Protein AF-A0A210PDI9-F1 (afdb_monomer)

Solvent-accessible surface area (backbone atoms only — not comparable to full-atom values): 5973 Å² total; per-residue (Å²): 138,82,83,81,75,75,58,56,94,81,50,41,69,41,80,42,76,39,90,83,29,73,55,90,47,100,83,52,78,29,67,72,80,76,40,91,59,52,62,67,58,44,48,72,35,84,68,38,51,48,88,56,40,50,57,52,49,49,55,50,49,55,52,28,60,78,50,57,33,83,77,65,43,58,44,33,33,54,50,91,55,56,78,76,59,68,72,50,90,68,87,68,87,62,74

Foldseek 3Di:
DDDDDPDCVVWPKDKDFDLPAAPPDPPDGRPVVPDVCSVVVQCVDPPNVDECQVVLVVVLVVVCVVLVNPHCGMWMDTPVVPSHGHTDNPDSPRD

Sequence (95 aa):
MAAFLPPEKIAARKTWRNPWKRSYSKHRKAYWEVYDDLCDKVKTKSPYNTGRRLLDLMDTHVFDFMTGNLDRHHYETFKDFGNDTFHLHLDNGRS

Mean predicted aligned error: 2.9 Å

InterPro domains:
  IPR009581 FAM20, C-terminal [PF06702] (1-95)
  IPR024869 FAM20 [PTHR12450] (1-95)

Nearest PDB structures (foldseek):
  5yh0-assembly1_C  TM=9.970E-01  e=1.252E-11  Danio rerio
  5yh0-assembly1_K  TM=9.933E-01  e=1.098E-11  Danio rerio
  5yh2-assembly1_D  TM=9.949E-01  e=1.739E-11  Danio rerio
  5yh2-assembly1_C  TM=9.961E-01  e=2.262E-11  Danio rerio
  5yh0-assembly1_I  TM=9.930E-01  e=2.942E-11  Danio rerio

Secondary structure (DSSP, 8-state):
--PPPPPTTTS-EEEEE-TT-----SSPPPGGGT-TTHHHHHHHSTTTTSTTHHHHHHHHHHHHHHHT-----EEEEESTTTTSS--B----TT-

Radius of gyration: 14.44 Å; Cα contacts (8 Å, |Δi|>4): 101; chains: 1; bounding box: 35×25×39 Å

pLDDT: mean 96.18, std 2.76, range [81.12, 98.31]

Structure (mmCIF, N/CA/C/O backbone):
data_AF-A0A210PDI9-F1
#
_entry.id   AF-A0A210PDI9-F1
#
loop_
_atom_site.group_PDB
_atom_site.id
_atom_site.type_symbol
_atom_site.label_atom_id
_atom_site.label_alt_id
_atom_site.label_comp_id
_atom_site.label_asym_id
_atom_site.label_entity_id
_atom_site.label_seq_id
_atom_site.pdbx_PDB_ins_code
_atom_site.Cartn_x
_atom_site.Cartn_y
_atom_site.Cartn_z
_atom_site.occupancy
_atom_site.B_iso_or_equiv
_atom_site.auth_seq_id
_atom_site.auth_comp_id
_atom_site.auth_asym_id
_atom_site.auth_atom_id
_atom_site.pdbx_PDB_model_num
ATOM 1 N N . MET A 1 1 ? -19.090 -15.564 1.736 1.00 81.12 1 MET A N 1
ATOM 2 C CA . MET A 1 1 ? -19.634 -14.499 2.608 1.00 81.12 1 MET A CA 1
ATOM 3 C C . MET A 1 1 ? -18.458 -13.884 3.350 1.00 81.12 1 MET A C 1
ATOM 5 O O . MET A 1 1 ? -17.643 -14.650 3.845 1.00 81.12 1 MET A O 1
ATOM 9 N N . ALA A 1 2 ? -18.316 -12.558 3.354 1.00 92.75 2 ALA A N 1
ATOM 10 C CA . ALA A 1 2 ? -17.243 -11.867 4.075 1.00 92.75 2 ALA A CA 1
ATOM 11 C C . ALA A 1 2 ? -17.820 -11.212 5.336 1.00 92.75 2 ALA A C 1
ATOM 13 O O . ALA A 1 2 ? -18.923 -10.667 5.289 1.00 92.75 2 ALA A O 1
ATOM 14 N N . ALA A 1 3 ? -17.096 -11.285 6.452 1.00 96.69 3 ALA A N 1
ATOM 15 C CA . ALA A 1 3 ? -17.477 -10.586 7.673 1.00 96.69 3 ALA A CA 1
ATOM 16 C C . ALA A 1 3 ? -17.227 -9.078 7.526 1.00 96.69 3 ALA A C 1
ATOM 18 O O . ALA A 1 3 ? -16.269 -8.660 6.872 1.00 96.69 3 ALA A O 1
ATOM 19 N N . PHE A 1 4 ? -18.077 -8.264 8.150 1.00 96.38 4 PHE A N 1
ATOM 20 C CA . PHE A 1 4 ? -17.883 -6.819 8.186 1.00 96.38 4 PHE A CA 1
ATOM 21 C C . PHE A 1 4 ? -16.816 -6.441 9.215 1.00 96.38 4 PHE A C 1
ATOM 23 O O . PHE A 1 4 ? -16.814 -6.945 10.339 1.00 96.38 4 PHE A O 1
ATOM 30 N N . LEU A 1 5 ? -15.941 -5.508 8.838 1.00 96.88 5 LEU A N 1
ATOM 31 C CA . LEU A 1 5 ? -15.123 -4.778 9.802 1.00 96.88 5 LEU A CA 1
ATOM 32 C C . LEU A 1 5 ? -16.006 -3.853 10.659 1.00 96.88 5 LEU A C 1
ATOM 34 O O . LEU A 1 5 ? -17.123 -3.518 10.244 1.00 96.88 5 LEU A O 1
ATOM 38 N N . PRO A 1 6 ? -15.518 -3.400 11.830 1.00 96.69 6 PRO A N 1
ATOM 39 C CA . PRO A 1 6 ? -16.249 -2.440 12.643 1.00 96.69 6 PRO A CA 1
ATOM 40 C C . PRO A 1 6 ? -16.610 -1.167 11.853 1.00 96.69 6 PRO A C 1
ATOM 42 O O . PRO A 1 6 ? -15.854 -0.758 10.964 1.00 9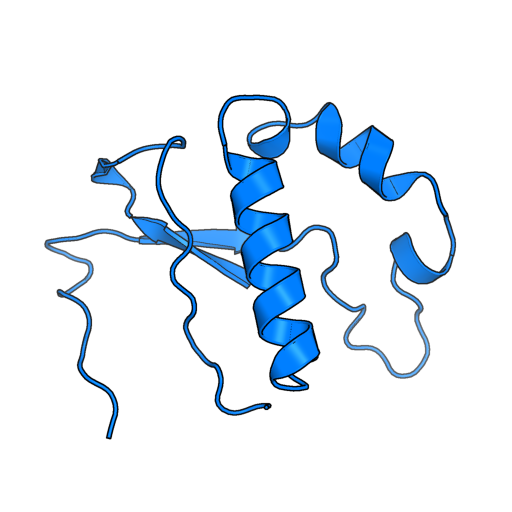6.69 6 PRO A O 1
ATOM 45 N N . PRO A 1 7 ? -17.738 -0.506 12.176 1.00 96.31 7 PRO A N 1
ATOM 46 C CA . PRO A 1 7 ? -18.127 0.742 11.530 1.00 96.31 7 PRO A CA 1
ATOM 47 C C . PRO A 1 7 ? -17.040 1.817 11.649 1.00 96.31 7 PRO A C 1
ATOM 49 O O . PRO A 1 7 ? -16.438 1.988 12.709 1.00 96.31 7 PRO A O 1
ATOM 52 N N . GLU A 1 8 ? -16.859 2.618 10.596 1.00 93.38 8 GLU A N 1
ATOM 53 C CA . GLU A 1 8 ? -15.798 3.639 10.528 1.00 93.38 8 GLU A CA 1
ATOM 54 C C . GLU A 1 8 ? -15.904 4.711 11.627 1.00 93.38 8 GLU A C 1
ATOM 56 O O . GLU A 1 8 ? -14.899 5.289 12.028 1.00 93.38 8 GLU A O 1
ATOM 61 N N . LYS A 1 9 ? -17.111 4.936 12.165 1.00 94.50 9 LYS A N 1
ATOM 62 C CA . LYS A 1 9 ? -17.339 5.834 13.309 1.00 94.50 9 LYS A CA 1
ATOM 63 C C . LYS A 1 9 ? -16.632 5.374 14.591 1.00 94.50 9 LYS A C 1
ATOM 65 O O . LYS A 1 9 ? -16.381 6.206 15.452 1.00 94.50 9 LYS A O 1
ATOM 70 N N . ILE A 1 10 ? -16.380 4.070 14.729 1.00 95.81 10 ILE A N 1
ATOM 71 C CA . ILE A 1 10 ? -15.782 3.449 15.921 1.00 95.81 10 ILE A CA 1
ATOM 72 C C . ILE A 1 10 ? -14.328 3.057 15.648 1.00 95.81 10 ILE A C 1
ATOM 74 O O . ILE A 1 10 ? -13.489 3.220 16.521 1.00 95.81 10 ILE A O 1
ATOM 78 N N . ALA A 1 11 ? -14.030 2.566 14.442 1.00 96.00 11 ALA A N 1
ATOM 79 C CA . ALA A 1 11 ? -12.678 2.210 14.022 1.00 96.00 11 ALA A CA 1
ATOM 80 C C . ALA A 1 11 ? -12.375 2.857 12.668 1.00 96.00 11 ALA A C 1
ATOM 82 O O . ALA A 1 11 ? -12.622 2.283 11.601 1.00 96.00 11 ALA A O 1
ATOM 83 N N . ALA A 1 12 ? -11.869 4.088 12.706 1.00 97.06 12 ALA A N 1
ATOM 84 C CA . ALA A 1 12 ? -11.614 4.844 11.492 1.00 97.06 12 ALA A CA 1
ATOM 85 C C . ALA A 1 12 ? -10.439 4.232 10.716 1.00 97.06 12 ALA A C 1
ATOM 87 O O . ALA A 1 12 ? -9.387 3.914 11.276 1.00 97.06 12 ALA A O 1
ATOM 88 N N . ARG A 1 13 ? -10.594 4.090 9.398 1.00 97.38 13 ARG A N 1
ATOM 89 C CA . ARG A 1 13 ? -9.568 3.507 8.522 1.00 97.38 13 ARG A CA 1
ATOM 90 C C . ARG A 1 13 ? -8.855 4.596 7.734 1.00 97.38 13 ARG A C 1
ATOM 92 O O . ARG A 1 13 ? -9.394 5.678 7.488 1.00 97.38 13 ARG A O 1
ATOM 99 N N . LYS A 1 14 ? -7.601 4.337 7.378 1.00 96.94 14 LYS A N 1
ATOM 100 C CA . LYS A 1 14 ? -6.786 5.171 6.499 1.00 96.94 14 LYS A CA 1
ATOM 101 C C . LYS A 1 14 ? -6.450 4.376 5.254 1.00 96.94 14 LYS A C 1
ATOM 103 O O . LYS A 1 14 ? -5.783 3.348 5.337 1.00 96.94 14 LYS A O 1
ATOM 108 N N . THR A 1 15 ? -6.882 4.891 4.114 1.00 97.62 15 THR A N 1
ATOM 109 C CA . THR A 1 15 ? -6.543 4.345 2.804 1.00 97.62 15 THR A CA 1
ATOM 110 C C . THR A 1 15 ? -5.224 4.932 2.328 1.00 97.62 15 THR A C 1
ATOM 112 O O . THR A 1 15 ? -5.002 6.144 2.379 1.00 97.62 15 THR A O 1
ATOM 115 N N . TRP A 1 16 ? -4.350 4.066 1.839 1.00 97.56 16 TRP A N 1
ATOM 116 C CA . TRP A 1 16 ? -3.050 4.420 1.299 1.00 97.56 16 TRP A CA 1
ATOM 117 C C . TRP A 1 16 ? -2.953 3.961 -0.145 1.00 97.56 16 TRP A C 1
ATOM 119 O O . TRP A 1 16 ? -3.425 2.885 -0.515 1.00 97.56 16 TRP A O 1
ATOM 129 N N . ARG A 1 17 ? -2.309 4.776 -0.978 1.00 97.56 17 ARG A N 1
ATOM 130 C CA . ARG A 1 17 ? -2.029 4.408 -2.362 1.00 97.56 17 ARG A CA 1
ATOM 131 C C . ARG A 1 17 ? -0.800 3.510 -2.415 1.00 97.56 17 ARG A C 1
ATOM 133 O O . ARG A 1 17 ? 0.264 3.914 -1.946 1.00 97.56 17 ARG A O 1
ATOM 140 N N . ASN A 1 18 ? -0.939 2.346 -3.048 1.00 97.62 18 ASN A N 1
ATOM 141 C CA . ASN A 1 18 ? 0.186 1.444 -3.264 1.00 97.62 18 ASN A CA 1
ATOM 142 C C . ASN A 1 18 ? 1.220 2.113 -4.204 1.00 97.62 18 ASN A C 1
ATOM 144 O O . ASN A 1 18 ? 0.831 2.554 -5.294 1.00 97.62 18 ASN A O 1
ATOM 148 N N . PRO A 1 19 ? 2.515 2.209 -3.836 1.00 97.88 19 PRO A N 1
ATOM 149 C CA . PRO A 1 19 ? 3.549 2.753 -4.717 1.00 97.88 19 PRO A CA 1
ATOM 150 C C . PRO A 1 19 ? 3.703 1.959 -6.023 1.00 97.88 19 PRO A C 1
ATOM 152 O O . PRO A 1 19 ? 3.965 2.556 -7.065 1.00 97.88 19 PRO A O 1
ATOM 155 N N . TRP A 1 20 ? 3.437 0.649 -5.991 1.00 98.00 20 TRP A N 1
ATOM 156 C CA . TRP A 1 20 ? 3.431 -0.244 -7.155 1.00 98.00 20 TRP A CA 1
ATOM 157 C C . TRP A 1 20 ? 2.056 -0.359 -7.834 1.00 98.00 20 TRP A C 1
ATOM 159 O O . TRP A 1 20 ? 1.817 -1.250 -8.648 1.00 98.00 20 TRP A O 1
ATOM 169 N N . LYS A 1 21 ? 1.131 0.574 -7.571 1.00 97.75 21 LYS A N 1
ATOM 170 C CA . LYS A 1 21 ? -0.154 0.649 -8.283 1.00 97.75 21 LYS A CA 1
ATOM 171 C C . LYS A 1 21 ? 0.069 0.691 -9.806 1.00 97.75 21 LYS A C 1
ATOM 173 O O . LYS A 1 21 ? 0.820 1.530 -10.306 1.00 97.75 21 LYS A O 1
ATOM 178 N N . ARG A 1 22 ? -0.660 -0.146 -10.552 1.00 97.25 22 ARG A N 1
ATOM 179 C CA . ARG A 1 22 ? -0.691 -0.133 -12.028 1.00 97.25 22 ARG A CA 1
ATOM 180 C C . ARG A 1 22 ? -1.194 1.204 -12.587 1.00 97.25 22 ARG A C 1
ATOM 182 O O . ARG A 1 22 ? -1.865 1.996 -11.916 1.00 97.25 22 ARG A O 1
ATOM 189 N N . SER A 1 23 ? -0.933 1.452 -13.865 1.00 96.56 23 SER A N 1
ATOM 190 C CA . SER A 1 23 ? -1.431 2.646 -14.559 1.00 96.56 23 SER A CA 1
ATOM 191 C C . SER A 1 23 ? -2.955 2.648 -14.748 1.00 96.56 23 SER A C 1
ATOM 193 O O . SER A 1 23 ? -3.536 3.722 -14.913 1.00 96.56 23 SER A O 1
ATOM 195 N N . TYR A 1 24 ? -3.593 1.467 -14.721 1.00 94.25 24 TYR A N 1
ATOM 196 C CA . TYR A 1 24 ? -4.994 1.250 -15.121 1.00 94.25 24 TYR A CA 1
ATOM 197 C C . TYR A 1 24 ? -5.301 1.847 -16.497 1.00 94.25 24 TYR A C 1
ATOM 199 O O . TYR A 1 24 ? -6.358 2.421 -16.744 1.00 94.25 24 TYR A O 1
ATOM 207 N N . SER A 1 25 ? -4.330 1.753 -17.401 1.00 96.12 25 SER A N 1
ATOM 208 C CA . SER A 1 25 ? -4.412 2.287 -18.749 1.00 96.12 25 SER A CA 1
ATOM 209 C C . SER A 1 25 ? -3.888 1.251 -19.725 1.00 96.12 25 SER A C 1
ATOM 211 O O . SER A 1 25 ? -2.836 0.668 -19.499 1.00 96.12 25 SER A O 1
ATOM 213 N N . LYS A 1 26 ? -4.598 1.068 -20.842 1.00 95.56 26 LYS A N 1
ATOM 214 C CA . LYS A 1 26 ? -4.168 0.165 -21.919 1.00 95.56 26 LYS A CA 1
ATOM 215 C C . LYS A 1 26 ? -2.912 0.655 -22.652 1.00 95.56 26 LYS A C 1
ATOM 217 O O . LYS A 1 26 ? -2.268 -0.133 -23.328 1.00 95.56 26 LYS A O 1
ATOM 222 N N . HIS A 1 27 ? -2.586 1.945 -22.540 1.00 95.94 27 HIS A N 1
ATOM 223 C CA . HIS A 1 27 ? -1.525 2.585 -23.329 1.00 95.94 27 HIS A CA 1
ATOM 224 C C . HIS A 1 27 ? -0.391 3.161 -22.481 1.00 95.94 27 HIS A C 1
ATOM 226 O O . HIS A 1 27 ? 0.720 3.324 -22.975 1.00 95.94 27 HIS A O 1
ATOM 232 N N . ARG A 1 28 ? -0.654 3.501 -21.213 1.00 96.94 28 ARG A N 1
ATOM 233 C CA . ARG A 1 28 ? 0.364 4.069 -20.323 1.00 96.94 28 ARG A CA 1
ATOM 234 C C . ARG A 1 28 ? 0.968 2.978 -19.457 1.00 96.94 28 ARG A C 1
ATOM 236 O O . ARG A 1 28 ? 0.224 2.218 -18.840 1.00 96.94 28 ARG A O 1
ATOM 243 N N . LYS A 1 29 ? 2.293 2.968 -19.350 1.00 97.25 29 LYS A N 1
ATOM 244 C CA . LYS A 1 29 ? 3.018 2.163 -18.365 1.00 97.25 29 LYS A CA 1
ATOM 245 C C . LYS A 1 29 ? 3.036 2.858 -17.002 1.00 97.25 29 LYS A C 1
ATOM 247 O O . LYS A 1 29 ? 2.969 4.088 -16.923 1.00 97.25 29 LYS A O 1
ATOM 252 N N . ALA A 1 30 ? 3.073 2.081 -15.928 1.00 97.62 30 ALA A N 1
ATOM 253 C CA . ALA A 1 30 ? 3.348 2.579 -14.588 1.00 97.62 30 ALA A CA 1
ATOM 254 C C . ALA A 1 30 ? 4.839 2.916 -14.442 1.00 97.62 30 ALA A C 1
ATOM 256 O O . ALA A 1 30 ? 5.676 2.415 -15.183 1.00 97.62 30 ALA A O 1
ATOM 257 N N . TYR A 1 31 ? 5.183 3.754 -13.463 1.00 97.75 31 TYR A N 1
ATOM 258 C CA . TYR A 1 31 ? 6.570 4.181 -13.255 1.00 97.75 31 TYR A CA 1
ATOM 259 C C . TYR A 1 31 ? 7.521 2.990 -13.031 1.00 97.75 31 TYR A C 1
ATOM 261 O O . TYR A 1 31 ? 8.566 2.913 -13.666 1.00 97.75 31 TYR A O 1
ATOM 269 N N . TRP A 1 32 ? 7.124 2.031 -12.190 1.00 97.56 32 TRP A N 1
ATOM 270 C CA . TRP A 1 32 ? 7.917 0.831 -11.890 1.00 97.56 32 TRP A CA 1
ATOM 271 C C . TRP A 1 32 ? 8.045 -0.152 -13.057 1.00 97.56 32 TRP A C 1
ATOM 273 O O . TRP A 1 32 ? 8.868 -1.051 -12.993 1.00 97.56 32 TRP A O 1
ATOM 283 N N . GLU A 1 33 ? 7.238 -0.008 -14.112 1.00 97.56 33 GLU A N 1
ATOM 284 C CA . GLU A 1 33 ? 7.367 -0.817 -15.334 1.00 97.56 33 GLU A CA 1
ATOM 285 C C . GLU A 1 33 ? 8.409 -0.230 -16.303 1.00 97.56 33 GLU A C 1
ATOM 287 O O . GLU A 1 33 ? 8.706 -0.836 -17.332 1.00 97.56 33 GLU A O 1
ATOM 292 N N . VAL A 1 34 ? 8.897 0.985 -16.028 1.00 98.19 34 VAL A N 1
ATOM 293 C CA . VAL A 1 34 ? 9.829 1.733 -16.886 1.00 98.19 34 VAL A CA 1
ATOM 294 C C . VAL A 1 34 ? 11.170 1.958 -16.193 1.00 98.19 34 VAL A C 1
ATOM 296 O O . VAL A 1 34 ? 12.195 1.977 -16.868 1.00 98.19 34 VAL A O 1
ATOM 299 N N . TYR A 1 35 ? 11.167 2.136 -14.871 1.00 98.06 35 TYR A N 1
ATOM 300 C CA . TYR A 1 35 ? 12.354 2.463 -14.089 1.00 98.06 35 TYR A CA 1
ATOM 301 C C . TYR A 1 35 ? 12.537 1.499 -12.916 1.00 98.06 35 TYR A C 1
ATOM 303 O O . TYR A 1 35 ? 11.602 1.267 -12.143 1.00 98.06 35 TYR A O 1
ATOM 311 N N . ASP A 1 36 ? 13.773 1.039 -12.728 1.00 97.00 36 ASP A N 1
ATOM 312 C CA . ASP A 1 36 ? 14.145 0.087 -11.672 1.00 97.00 36 ASP A CA 1
ATOM 313 C C . ASP A 1 36 ? 14.414 0.762 -10.310 1.00 97.00 36 ASP A C 1
ATOM 315 O O . ASP A 1 36 ? 14.568 0.097 -9.288 1.00 97.00 36 ASP A O 1
ATOM 319 N N . ASP A 1 37 ? 14.419 2.098 -10.260 1.00 97.94 37 ASP A N 1
ATOM 320 C CA . ASP A 1 37 ? 14.795 2.897 -9.085 1.00 97.94 37 ASP A CA 1
ATOM 321 C C . ASP A 1 37 ? 13.630 3.213 -8.127 1.00 97.94 37 ASP A C 1
ATOM 323 O O . ASP A 1 37 ? 13.803 3.936 -7.137 1.00 97.94 37 ASP A O 1
ATOM 327 N N . LEU A 1 38 ? 12.420 2.697 -8.394 1.00 97.75 38 LEU A N 1
ATOM 328 C CA . LEU A 1 38 ? 11.251 3.030 -7.574 1.00 97.75 38 LEU A CA 1
ATOM 329 C C . LEU A 1 38 ? 11.454 2.617 -6.112 1.00 97.75 38 LEU A C 1
ATOM 331 O O . LEU A 1 38 ? 11.099 3.378 -5.214 1.00 97.75 38 LEU A O 1
ATOM 335 N N . CYS A 1 39 ? 12.009 1.428 -5.864 1.00 97.38 39 CYS A N 1
ATOM 336 C CA . CYS A 1 39 ? 12.150 0.902 -4.507 1.00 97.38 39 CYS A CA 1
ATOM 337 C C . CYS A 1 39 ? 13.035 1.811 -3.643 1.00 97.38 39 CYS A C 1
ATOM 339 O O . CYS A 1 39 ? 12.679 2.127 -2.509 1.00 97.38 39 CYS A O 1
ATOM 341 N N . ASP A 1 40 ? 14.132 2.318 -4.202 1.00 98.06 40 ASP A N 1
ATOM 342 C CA . ASP A 1 40 ? 15.050 3.207 -3.485 1.00 98.06 40 ASP A CA 1
ATOM 343 C C . ASP A 1 40 ? 14.414 4.570 -3.193 1.00 98.06 40 ASP A C 1
ATOM 345 O O . ASP A 1 40 ? 14.555 5.108 -2.093 1.00 98.06 40 ASP A O 1
ATOM 349 N N . LYS A 1 41 ? 13.591 5.082 -4.115 1.00 97.69 41 LYS A N 1
ATOM 350 C CA . LYS A 1 41 ? 12.762 6.272 -3.870 1.00 97.69 41 LYS A CA 1
ATOM 351 C C . LYS A 1 41 ? 11.710 6.034 -2.788 1.00 97.69 41 LYS A C 1
ATOM 353 O O . LYS A 1 41 ? 11.484 6.903 -1.949 1.00 97.69 41 LYS A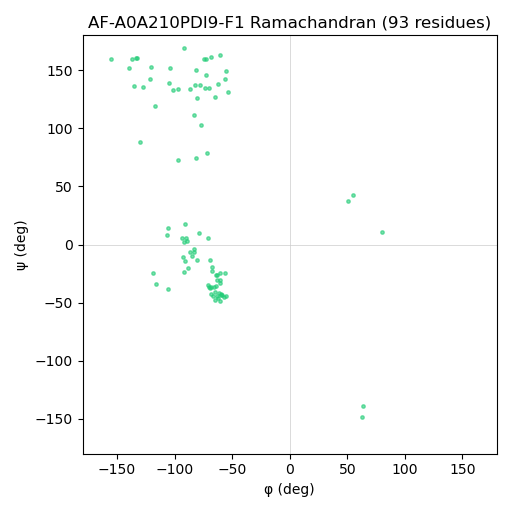 O 1
ATOM 358 N N . VAL A 1 42 ? 11.063 4.870 -2.779 1.00 97.81 42 VAL A N 1
ATOM 359 C CA . VAL A 1 42 ? 10.033 4.533 -1.785 1.00 97.81 42 VAL A CA 1
ATOM 360 C C . VAL A 1 42 ? 10.643 4.410 -0.391 1.00 97.81 42 VAL A C 1
ATOM 362 O O . VAL A 1 42 ? 10.102 5.002 0.540 1.00 97.81 42 VAL A O 1
ATOM 365 N N . LYS A 1 43 ? 11.798 3.746 -0.250 1.00 97.38 43 LYS A N 1
ATOM 366 C CA . LYS A 1 43 ? 12.514 3.585 1.030 1.00 97.38 43 LYS A CA 1
ATOM 367 C C . LYS A 1 43 ? 12.845 4.906 1.729 1.00 97.38 43 LYS A C 1
ATOM 369 O O . LYS A 1 43 ? 13.010 4.914 2.939 1.00 97.38 43 LYS A O 1
ATOM 374 N N . THR A 1 44 ? 12.950 6.022 1.005 1.00 97.38 44 THR A N 1
ATOM 375 C CA . THR A 1 44 ? 13.264 7.337 1.600 1.00 97.38 44 THR A CA 1
ATOM 376 C C . THR A 1 44 ? 12.022 8.152 1.970 1.00 97.38 44 THR A C 1
ATOM 378 O O . THR A 1 44 ? 12.126 9.149 2.687 1.00 97.38 44 THR A O 1
ATOM 381 N N . LYS A 1 45 ? 10.826 7.726 1.545 1.00 96.12 45 LYS A N 1
ATOM 382 C CA . LYS A 1 45 ? 9.581 8.480 1.706 1.00 96.12 45 LYS A CA 1
ATOM 383 C C . LYS A 1 45 ? 8.726 7.952 2.859 1.00 96.12 45 LYS A C 1
ATOM 385 O O . LYS A 1 45 ? 8.424 6.766 2.931 1.00 96.12 45 LYS A O 1
ATOM 390 N N . SER A 1 46 ? 8.228 8.851 3.709 1.00 94.75 46 SER A N 1
ATOM 391 C CA . SER A 1 46 ? 7.217 8.508 4.722 1.00 94.75 46 SER A CA 1
ATOM 392 C C . SER A 1 46 ? 5.910 8.016 4.073 1.00 94.75 46 SER A C 1
ATOM 394 O O . SER A 1 46 ? 5.475 8.606 3.077 1.00 94.75 46 SER A O 1
ATOM 396 N N . PRO A 1 47 ? 5.252 6.963 4.597 1.00 95.56 47 PRO A N 1
ATOM 397 C CA . PRO A 1 47 ? 5.566 6.205 5.819 1.00 95.56 47 PRO A CA 1
ATOM 398 C C . PRO A 1 47 ? 6.498 4.994 5.619 1.00 95.56 47 PRO A C 1
ATOM 400 O O . PRO A 1 47 ? 6.679 4.222 6.550 1.00 95.56 47 PRO A O 1
ATOM 403 N N . TYR A 1 48 ? 7.048 4.773 4.424 1.00 97.12 48 TYR A N 1
ATOM 404 C CA . TYR A 1 48 ? 7.830 3.571 4.093 1.00 97.12 48 TYR A CA 1
ATOM 405 C C . TYR A 1 48 ? 9.283 3.621 4.579 1.00 97.12 48 TYR A C 1
ATOM 407 O O . TYR A 1 48 ? 9.962 2.599 4.575 1.00 97.12 48 TYR A O 1
ATOM 415 N N . ASN A 1 49 ? 9.758 4.799 4.983 1.00 96.62 49 ASN A N 1
ATOM 416 C CA . ASN A 1 49 ? 11.121 5.026 5.454 1.00 96.6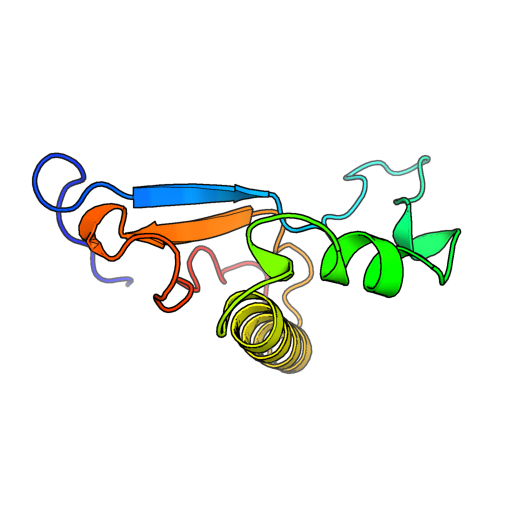2 49 ASN A CA 1
ATOM 417 C C . ASN A 1 49 ? 11.348 4.692 6.933 1.00 96.62 49 ASN A C 1
ATOM 419 O O . ASN A 1 49 ? 12.474 4.808 7.411 1.00 96.62 49 ASN A O 1
ATOM 423 N N . THR A 1 50 ? 10.302 4.316 7.671 1.00 92.31 50 THR A N 1
ATOM 424 C CA . THR A 1 50 ? 10.394 3.990 9.096 1.00 92.31 50 THR A CA 1
ATOM 425 C C . THR A 1 50 ? 9.544 2.775 9.460 1.00 92.31 50 THR A C 1
ATOM 427 O O . THR A 1 50 ? 8.511 2.496 8.846 1.00 92.31 50 THR A O 1
ATOM 430 N N . GLY A 1 51 ? 9.979 2.056 10.498 1.00 91.25 51 GLY A N 1
ATOM 431 C CA . GLY A 1 51 ? 9.248 0.926 11.070 1.00 91.25 51 GLY A CA 1
ATOM 432 C C . GLY A 1 51 ? 9.051 -0.242 10.098 1.00 91.25 51 GLY A C 1
ATOM 433 O O . GLY A 1 51 ? 9.881 -0.512 9.233 1.00 91.25 51 GLY A O 1
ATOM 434 N N . ARG A 1 52 ? 7.928 -0.945 10.262 1.00 94.69 52 ARG A N 1
ATOM 435 C CA . ARG A 1 52 ? 7.579 -2.176 9.530 1.00 94.69 52 ARG A CA 1
ATOM 436 C C . ARG A 1 52 ? 6.884 -1.960 8.185 1.00 94.69 52 ARG A C 1
ATOM 438 O O . ARG A 1 52 ? 6.679 -2.910 7.440 1.00 94.69 52 ARG A O 1
ATOM 445 N N . ARG A 1 53 ? 6.536 -0.717 7.842 1.00 96.00 53 ARG A N 1
ATOM 446 C CA . ARG A 1 53 ? 5.596 -0.407 6.755 1.00 96.00 53 ARG A CA 1
ATOM 447 C C . ARG A 1 53 ? 5.972 -1.013 5.401 1.00 96.00 53 ARG A C 1
ATOM 449 O O . ARG A 1 53 ? 5.104 -1.496 4.678 1.00 96.00 53 ARG A O 1
ATOM 456 N N . LEU A 1 54 ? 7.248 -0.930 5.026 1.00 97.12 54 LEU A N 1
ATOM 457 C CA . LEU A 1 54 ? 7.717 -1.481 3.755 1.00 97.12 54 LEU A CA 1
ATOM 458 C C . LEU A 1 54 ? 7.716 -3.017 3.769 1.00 97.12 54 LEU A C 1
ATOM 460 O O . LEU A 1 54 ? 7.406 -3.625 2.751 1.00 97.12 54 LEU A O 1
ATOM 464 N N . LEU A 1 55 ? 8.011 -3.628 4.919 1.00 97.25 55 LEU A N 1
ATOM 465 C CA . LEU A 1 55 ? 7.977 -5.081 5.097 1.00 97.25 55 LEU A CA 1
ATOM 466 C C . LEU A 1 55 ? 6.539 -5.610 5.021 1.00 97.25 55 LEU A C 1
ATOM 468 O O . LEU A 1 55 ? 6.286 -6.556 4.287 1.00 97.25 55 LEU A O 1
ATOM 472 N N . ASP A 1 56 ? 5.574 -4.927 5.645 1.00 97.62 56 ASP A N 1
ATOM 473 C CA . ASP A 1 56 ? 4.152 -5.291 5.531 1.00 97.62 56 ASP A CA 1
ATOM 474 C C . ASP A 1 56 ? 3.660 -5.230 4.075 1.00 97.62 56 ASP A C 1
ATOM 476 O O . ASP A 1 56 ? 2.799 -6.004 3.647 1.00 97.62 56 ASP A O 1
ATOM 480 N N . LEU A 1 57 ? 4.210 -4.303 3.281 1.00 97.31 57 LEU A N 1
ATOM 481 C CA . LEU A 1 57 ? 3.924 -4.225 1.852 1.00 97.31 57 LEU A CA 1
ATOM 482 C C . LEU A 1 57 ? 4.533 -5.407 1.081 1.00 97.31 57 LEU A C 1
ATOM 484 O O . LEU A 1 57 ? 3.890 -5.914 0.165 1.00 97.31 57 LEU A O 1
ATOM 488 N N . MET A 1 58 ? 5.735 -5.864 1.450 1.00 97.88 58 MET A N 1
ATOM 489 C CA . MET A 1 58 ? 6.343 -7.068 0.870 1.00 97.88 58 MET A CA 1
ATOM 490 C C . MET A 1 58 ? 5.494 -8.308 1.159 1.00 97.88 58 MET A C 1
ATOM 492 O O . MET A 1 58 ? 5.183 -9.042 0.224 1.00 97.88 58 MET A O 1
ATOM 496 N 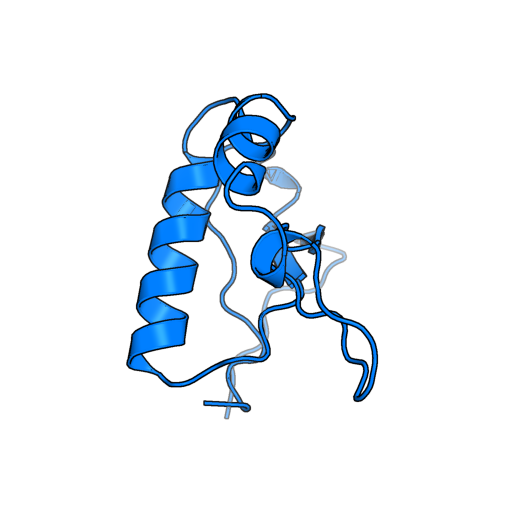N . ASP A 1 59 ? 5.036 -8.486 2.400 1.00 98.19 59 ASP A N 1
ATOM 497 C CA . ASP A 1 59 ? 4.141 -9.588 2.777 1.00 98.19 59 ASP A CA 1
ATOM 498 C C . ASP A 1 59 ? 2.839 -9.556 1.962 1.00 98.19 59 ASP A C 1
ATOM 500 O O . ASP A 1 59 ? 2.398 -10.579 1.431 1.00 98.19 59 ASP A O 1
ATOM 504 N N . THR A 1 60 ? 2.258 -8.361 1.790 1.00 97.81 60 THR A N 1
ATOM 505 C CA . THR A 1 60 ? 1.068 -8.159 0.945 1.00 97.81 60 THR A CA 1
ATOM 506 C C . THR A 1 60 ? 1.343 -8.579 -0.504 1.00 97.81 60 THR A C 1
ATOM 508 O O . THR A 1 60 ? 0.522 -9.253 -1.120 1.00 97.81 60 THR A O 1
ATOM 511 N N . HIS A 1 61 ? 2.503 -8.218 -1.059 1.00 97.69 61 HIS A N 1
ATOM 512 C CA . HIS A 1 61 ? 2.870 -8.558 -2.434 1.00 97.69 61 HIS A CA 1
ATOM 513 C C . HIS A 1 61 ? 3.155 -10.047 -2.637 1.00 97.69 61 HIS A C 1
ATOM 515 O O . HIS A 1 61 ? 2.780 -10.589 -3.674 1.00 97.69 61 HIS A O 1
ATOM 521 N N . VAL A 1 62 ? 3.765 -10.722 -1.659 1.00 98.31 62 VAL A N 1
ATOM 522 C CA . VAL A 1 62 ? 3.929 -12.183 -1.687 1.00 98.31 62 VAL A CA 1
ATOM 523 C C . VAL A 1 62 ? 2.559 -12.865 -1.663 1.00 98.31 62 VAL A C 1
ATOM 525 O O . VAL A 1 62 ? 2.309 -13.765 -2.464 1.00 98.31 62 VAL A O 1
ATOM 528 N N . PHE A 1 63 ? 1.638 -12.399 -0.813 1.00 98.06 63 PHE A N 1
ATOM 529 C CA . PHE A 1 63 ? 0.257 -12.888 -0.777 1.00 98.06 63 PHE A CA 1
ATOM 530 C C . PHE A 1 63 ? -0.485 -12.677 -2.109 1.00 98.06 63 PHE A C 1
ATOM 532 O O . PHE A 1 63 ? -1.076 -13.618 -2.645 1.00 98.06 63 PHE A O 1
ATOM 539 N N . ASP A 1 64 ? -0.427 -11.469 -2.670 1.00 98.06 64 ASP A N 1
ATOM 540 C CA . ASP A 1 64 ? -1.071 -11.136 -3.945 1.00 98.06 64 ASP A CA 1
ATOM 541 C C . ASP A 1 64 ? -0.471 -11.946 -5.112 1.00 98.06 64 ASP A C 1
ATOM 543 O O . ASP A 1 64 ? -1.198 -12.386 -5.999 1.00 98.06 64 ASP A O 1
ATOM 547 N N . PHE A 1 65 ? 0.840 -12.220 -5.093 1.00 97.88 65 PHE A N 1
ATOM 548 C CA . PHE A 1 65 ? 1.486 -13.087 -6.082 1.00 97.88 65 PHE A CA 1
ATOM 549 C C . PHE A 1 65 ? 0.985 -14.533 -5.997 1.00 97.88 65 PHE A C 1
ATOM 551 O O . PHE A 1 65 ? 0.617 -15.107 -7.020 1.00 97.88 65 PHE A O 1
ATOM 558 N N . MET A 1 66 ? 0.928 -15.110 -4.791 1.00 98.12 66 MET A N 1
ATOM 559 C CA . MET A 1 66 ? 0.446 -16.485 -4.593 1.00 98.12 66 MET A CA 1
ATOM 560 C C . MET A 1 66 ? -1.022 -16.662 -4.992 1.00 98.12 66 MET A C 1
ATOM 562 O O . MET A 1 66 ? -1.414 -17.747 -5.412 1.00 98.12 66 MET A O 1
ATOM 566 N N . THR A 1 67 ? -1.831 -15.613 -4.850 1.00 97.56 67 THR A N 1
ATOM 567 C CA . THR A 1 67 ? -3.260 -15.642 -5.188 1.00 97.56 67 THR A CA 1
ATOM 568 C C . THR A 1 67 ? -3.555 -15.217 -6.624 1.00 97.56 67 THR A C 1
ATOM 570 O O . THR A 1 67 ? -4.652 -15.471 -7.093 1.00 97.56 67 THR A O 1
ATOM 573 N N . GLY A 1 68 ? -2.608 -14.605 -7.342 1.00 96.81 68 GLY A N 1
ATOM 574 C CA . GLY A 1 68 ? -2.847 -14.069 -8.687 1.00 96.81 68 GLY A CA 1
ATOM 575 C C . GLY A 1 68 ? -3.554 -12.708 -8.705 1.00 96.81 68 GLY A C 1
ATOM 576 O O . GLY A 1 68 ? -3.944 -12.227 -9.770 1.00 96.81 68 GLY A O 1
ATOM 577 N N . ASN A 1 69 ? -3.684 -12.040 -7.557 1.00 97.56 69 ASN A N 1
ATOM 578 C CA . ASN A 1 69 ? -4.356 -10.752 -7.456 1.00 97.56 69 ASN A CA 1
ATOM 579 C C . ASN A 1 69 ? -3.473 -9.601 -7.962 1.00 97.56 69 ASN A C 1
ATOM 581 O O . ASN A 1 69 ? -2.593 -9.087 -7.273 1.00 97.56 69 ASN A O 1
ATOM 585 N N . LEU A 1 70 ? -3.760 -9.123 -9.171 1.00 96.19 70 LEU A N 1
ATOM 586 C CA . LEU A 1 70 ? -3.018 -8.028 -9.801 1.00 96.19 70 LEU A CA 1
ATOM 587 C C . LEU A 1 70 ? -3.641 -6.639 -9.57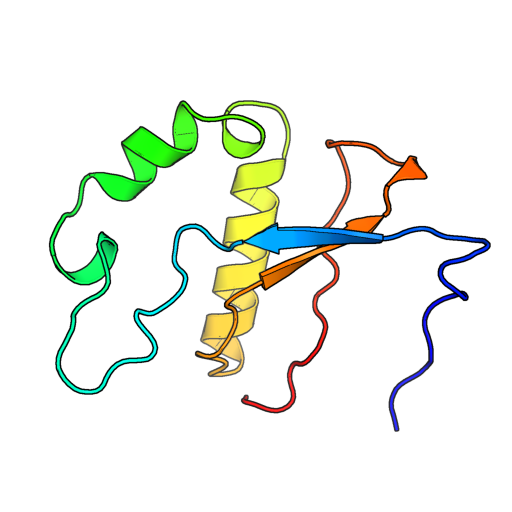3 1.00 96.19 70 LEU 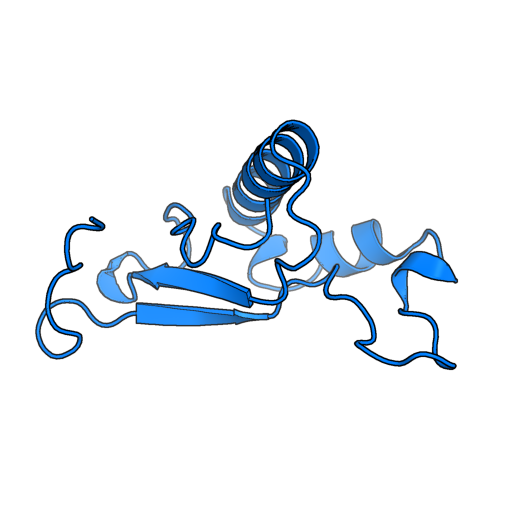A C 1
ATOM 589 O O . LEU A 1 70 ? -3.156 -5.663 -10.158 1.00 96.19 70 LEU A O 1
ATOM 593 N N . ASP A 1 71 ? -4.697 -6.543 -8.755 1.00 97.12 71 ASP A N 1
ATOM 594 C CA . ASP A 1 71 ? -5.540 -5.348 -8.603 1.00 97.12 71 ASP A CA 1
ATOM 595 C C . ASP A 1 71 ? -5.304 -4.566 -7.292 1.00 97.12 71 ASP A C 1
ATOM 597 O O . ASP A 1 71 ? -6.079 -3.678 -6.932 1.00 97.12 71 ASP A O 1
ATOM 601 N N . ARG A 1 72 ? -4.213 -4.835 -6.561 1.00 97.62 72 ARG A N 1
ATOM 602 C CA . ARG A 1 72 ? -3.858 -4.128 -5.313 1.00 97.62 72 ARG A CA 1
ATOM 603 C C . ARG A 1 72 ? -3.384 -2.688 -5.553 1.00 97.62 72 ARG A C 1
ATOM 605 O O . ARG A 1 72 ? -2.194 -2.372 -5.505 1.00 97.62 72 ARG A O 1
ATOM 612 N N . HIS A 1 73 ? -4.319 -1.774 -5.779 1.00 97.69 73 HIS A N 1
ATOM 613 C CA . HIS A 1 73 ? -4.031 -0.351 -5.995 1.00 97.69 73 HIS A CA 1
ATOM 614 C C . HIS A 1 73 ? -4.053 0.506 -4.728 1.00 97.69 73 HIS A C 1
ATOM 616 O O . HIS A 1 73 ? -3.399 1.555 -4.686 1.00 97.69 73 HIS A O 1
ATOM 622 N N . HIS A 1 74 ? -4.767 0.048 -3.706 1.00 98.12 74 HIS A N 1
ATOM 623 C CA . HIS A 1 74 ? -4.782 0.631 -2.374 1.00 98.12 74 HIS A CA 1
ATOM 624 C C . HIS A 1 74 ? -4.626 -0.466 -1.325 1.00 98.12 74 HIS A C 1
ATOM 626 O O . HIS A 1 74 ? -4.876 -1.642 -1.588 1.00 98.12 74 HIS A O 1
ATOM 632 N N . TYR A 1 75 ? -4.219 -0.052 -0.136 1.00 97.69 75 TYR A N 1
ATOM 633 C CA . TYR A 1 75 ? -4.295 -0.853 1.075 1.00 97.69 75 TYR A CA 1
ATOM 634 C C . TYR A 1 75 ? -4.800 0.038 2.214 1.00 97.69 75 TYR A C 1
ATOM 636 O O . TYR A 1 75 ? -4.719 1.269 2.139 1.00 97.69 75 TYR A O 1
ATOM 644 N N . GLU A 1 76 ? -5.329 -0.571 3.269 1.00 97.88 76 GLU A N 1
ATOM 645 C CA . GLU A 1 76 ? -5.883 0.160 4.406 1.00 97.88 76 GLU A CA 1
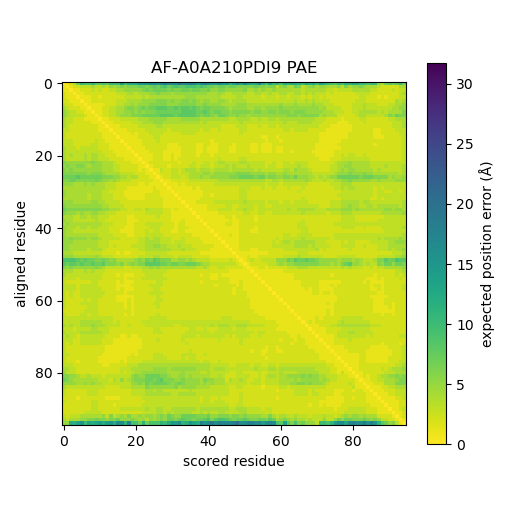ATOM 646 C C . GLU A 1 76 ? -5.173 -0.189 5.711 1.00 97.88 76 GLU A C 1
ATOM 648 O O . GLU A 1 76 ? -4.650 -1.288 5.878 1.00 97.88 76 GLU A O 1
ATOM 653 N N . THR A 1 77 ? -5.182 0.757 6.648 1.00 97.31 77 THR A N 1
ATOM 654 C CA . THR A 1 77 ? -4.806 0.541 8.050 1.00 97.31 77 THR A CA 1
ATOM 655 C C . THR A 1 77 ? -5.835 1.162 8.981 1.00 97.31 77 THR A C 1
ATOM 657 O O . THR A 1 77 ? -6.556 2.077 8.583 1.00 97.31 77 THR A O 1
ATOM 660 N N . PHE A 1 78 ? -5.882 0.737 10.240 1.00 97.44 78 PHE A N 1
ATOM 661 C CA . PHE A 1 78 ? -6.632 1.474 11.259 1.00 97.44 78 PHE A CA 1
ATOM 662 C C . PHE A 1 78 ? -5.884 2.754 11.644 1.00 97.44 78 PHE A C 1
ATOM 664 O O . PHE A 1 78 ? -4.666 2.737 11.820 1.00 97.44 78 PHE A O 1
ATOM 671 N N . LYS A 1 79 ? -6.603 3.877 11.738 1.00 95.12 79 LYS A N 1
ATOM 672 C CA . LYS A 1 79 ? -6.027 5.182 12.100 1.00 95.12 79 LYS A CA 1
ATOM 673 C C . LYS A 1 79 ? -5.512 5.193 13.535 1.00 95.12 79 LYS A C 1
ATOM 675 O O . LYS A 1 79 ? -4.462 5.781 13.778 1.00 95.12 79 LYS A O 1
ATOM 680 N N . ASP A 1 80 ? -6.213 4.514 14.437 1.00 94.94 80 ASP A N 1
ATOM 681 C CA . ASP A 1 80 ? -5.942 4.544 15.879 1.00 94.94 80 ASP A CA 1
ATOM 682 C C . ASP A 1 80 ? -4.569 3.958 16.242 1.00 94.94 80 ASP A C 1
ATOM 684 O O . ASP A 1 80 ? -3.959 4.370 17.223 1.00 94.94 80 ASP A O 1
ATOM 688 N N . PHE A 1 81 ? -4.038 3.053 15.412 1.00 94.88 81 PHE A N 1
ATOM 689 C CA . PHE A 1 81 ? -2.710 2.456 15.593 1.00 94.88 81 PHE A CA 1
ATOM 690 C C . PHE A 1 81 ? -1.586 3.220 14.868 1.00 94.88 81 PHE A C 1
ATOM 692 O O . PHE A 1 81 ? -0.427 2.809 14.889 1.00 94.88 81 PHE A O 1
ATOM 699 N N . GLY A 1 82 ? -1.897 4.340 14.211 1.00 92.75 82 GLY A N 1
ATOM 700 C CA . GLY A 1 82 ? -0.904 5.164 13.527 1.00 92.75 82 GLY A CA 1
ATOM 701 C C . GLY A 1 82 ? -0.206 4.450 12.362 1.00 92.75 82 GLY A C 1
ATOM 702 O O . GLY A 1 82 ? -0.836 3.784 11.538 1.00 92.75 82 GLY A O 1
ATOM 703 N N . ASN A 1 83 ? 1.110 4.656 12.236 1.00 92.06 83 ASN A N 1
ATOM 704 C CA . ASN A 1 83 ? 1.898 4.100 11.129 1.00 92.06 83 ASN A CA 1
ATOM 705 C C . ASN A 1 83 ? 2.456 2.699 11.412 1.00 92.06 83 ASN A C 1
ATOM 707 O O . ASN A 1 83 ? 2.772 2.006 10.443 1.00 92.06 83 ASN A O 1
ATOM 711 N N . ASP A 1 84 ? 2.555 2.301 12.682 1.00 92.69 84 ASP A N 1
ATOM 712 C CA . ASP A 1 84 ? 3.110 1.016 13.114 1.00 92.69 84 ASP A CA 1
ATOM 713 C C . ASP A 1 84 ? 1.986 0.002 13.356 1.00 92.69 84 ASP A C 1
ATOM 715 O O . ASP A 1 84 ? 1.573 -0.292 14.476 1.00 92.69 84 ASP A O 1
ATOM 719 N N . THR A 1 85 ? 1.397 -0.457 12.256 1.00 95.12 85 THR A N 1
ATOM 720 C CA . THR A 1 85 ? 0.250 -1.364 12.258 1.00 95.12 85 THR A CA 1
ATOM 721 C C . THR A 1 85 ? 0.203 -2.152 1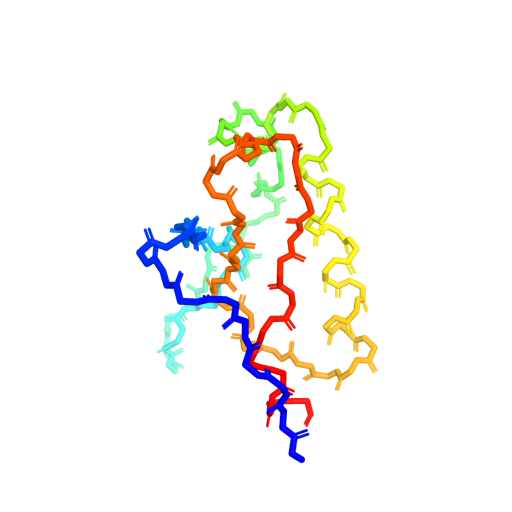0.955 1.00 95.12 85 THR A C 1
ATOM 723 O O . THR A 1 85 ? 0.774 -1.729 9.950 1.00 95.12 85 THR A O 1
ATOM 726 N N . PHE A 1 86 ? -0.504 -3.277 10.971 1.00 95.62 86 PHE A N 1
ATOM 727 C CA . PHE A 1 86 ? -0.618 -4.189 9.837 1.00 95.62 86 PHE A CA 1
ATOM 728 C C . PHE A 1 86 ? -1.506 -3.631 8.713 1.00 95.62 86 PHE A C 1
ATOM 730 O O . PHE A 1 86 ? -2.349 -2.751 8.920 1.00 95.62 86 PHE A O 1
ATOM 737 N N . HIS A 1 87 ? -1.334 -4.174 7.507 1.00 96.25 87 HIS A N 1
ATOM 738 C CA . HIS A 1 87 ? -2.202 -3.896 6.366 1.00 96.25 87 HIS A CA 1
ATOM 739 C C . HIS A 1 87 ? -3.472 -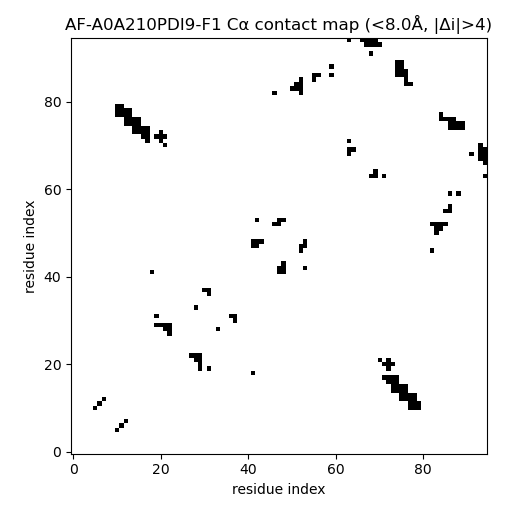4.750 6.403 1.00 96.25 87 HIS A C 1
ATOM 741 O O . HIS A 1 87 ? -3.434 -5.955 6.638 1.00 96.25 87 HIS A O 1
ATOM 747 N N . LEU A 1 88 ? -4.612 -4.133 6.107 1.00 96.88 88 LEU A N 1
ATOM 748 C CA . LEU A 1 88 ? -5.868 -4.839 5.883 1.00 96.88 88 LEU A CA 1
ATOM 749 C C . LEU A 1 88 ? -5.912 -5.345 4.433 1.00 96.88 88 LEU A C 1
ATOM 751 O O . LEU A 1 88 ? -6.015 -4.552 3.495 1.00 96.88 88 LEU A O 1
ATOM 755 N N . HIS A 1 89 ? -5.845 -6.665 4.244 1.00 97.12 89 HIS A N 1
ATOM 756 C CA . HIS A 1 89 ? -5.929 -7.312 2.927 1.00 97.12 89 HIS A CA 1
ATOM 757 C C . HIS A 1 89 ? -7.397 -7.449 2.484 1.00 97.12 89 HIS A C 1
ATOM 759 O O . HIS A 1 89 ? -7.986 -8.527 2.561 1.00 97.12 89 HIS A O 1
ATOM 765 N N . LEU A 1 90 ? -8.008 -6.340 2.066 1.00 96.50 90 LEU A N 1
ATOM 766 C CA . LEU A 1 90 ? -9.409 -6.277 1.616 1.00 96.50 90 LEU A CA 1
ATOM 767 C C . LEU A 1 90 ? -9.538 -6.489 0.097 1.00 96.50 90 LEU A C 1
ATOM 769 O O . LEU A 1 90 ? -8.540 -6.484 -0.612 1.00 96.50 90 LEU A O 1
ATOM 773 N N . ASP A 1 91 ? -10.757 -6.683 -0.410 1.00 94.94 91 ASP A N 1
ATOM 774 C CA . ASP A 1 91 ? -11.067 -6.732 -1.852 1.00 94.94 91 ASP A CA 1
ATOM 775 C C . ASP A 1 91 ? -10.257 -7.752 -2.686 1.00 94.94 91 ASP A C 1
ATOM 777 O O . ASP A 1 91 ? -9.849 -7.488 -3.814 1.00 94.94 91 ASP A O 1
ATOM 781 N N . ASN A 1 92 ? -10.065 -8.970 -2.165 1.00 95.94 92 ASN A N 1
ATOM 782 C CA . ASN A 1 92 ? -9.292 -10.036 -2.835 1.00 95.94 92 ASN A CA 1
ATOM 783 C C . ASN A 1 92 ? -10.053 -10.786 -3.951 1.00 95.94 92 ASN A C 1
ATOM 785 O O . ASN A 1 92 ? -9.583 -11.813 -4.432 1.00 95.94 92 ASN A O 1
ATOM 789 N N . GLY A 1 93 ? -11.230 -10.312 -4.373 1.00 93.38 93 GLY A N 1
ATOM 790 C CA . GLY A 1 93 ? -12.093 -11.002 -5.350 1.00 93.38 93 GLY A CA 1
ATOM 791 C C . GLY A 1 93 ? -11.577 -11.013 -6.797 1.00 93.38 93 GLY A C 1
ATOM 792 O O . GLY A 1 93 ? -12.302 -11.428 -7.695 1.00 93.38 93 GLY A O 1
ATOM 793 N N . ARG A 1 94 ? -10.362 -10.506 -7.028 1.00 90.38 94 ARG A N 1
ATOM 794 C CA . ARG A 1 94 ? -9.659 -10.437 -8.321 1.00 90.38 94 ARG A CA 1
ATOM 795 C C . ARG A 1 94 ? -8.509 -11.448 -8.434 1.00 90.38 94 ARG A C 1
ATOM 797 O O . ARG A 1 94 ? -7.717 -11.336 -9.368 1.00 90.38 94 ARG A O 1
ATOM 804 N N . SER A 1 95 ? -8.411 -12.346 -7.455 1.00 81.31 95 SER A N 1
ATOM 805 C CA . SER A 1 95 ? -7.526 -13.516 -7.457 1.00 81.31 95 SER A CA 1
ATOM 806 C C . SER A 1 95 ? -8.009 -14.552 -8.472 1.00 81.31 95 SER A C 1
ATOM 808 O O . SER A 1 95 ? -9.249 -14.659 -8.623 1.00 81.31 95 SER A O 1
#

Organism: Mizuhopecten yessoensis (NCBI:txid6573)